Protein AF-Q7P233-F1 (afdb_monomer_lite)

Sequence (84 aa):
MSISLHSAGETAIFTGDAMHSPVQVYHPEWSSAFCREQDGTRASRRWLLDYAYAHKATVFTAHFGASLARVVSREGDGYGGRFL

pLDDT: mean 88.2, std 7.71, range [60.78, 96.88]

InterPro domains:
  IPR036866 Ribonuclease Z/Hydroxyacylglutathione hydrolase-like [G3DSA:3.60.15.10] (1-83)
  IPR036866 Ribonuclease Z/Hydroxyacylglutathione hydrolase-like [SSF56281] (2-68)

Radius of gyration: 11.95 Å; chains: 1; bounding box: 29×24×30 Å

Organism: Chromobacterium violaceum (strain ATCC 12472 / DSM 30191 / JCM 1249 / CCUG 213 / NBRC 12614 / NCIMB 9131 / NCTC 9757 / MK) (NCBI:txid243365)

Secondary structure (DSSP, 8-state):
--EEEEETTEEEEE-GGG-SSTHHHH-TTPPPTT-SSHHHHHHHHHHHHHHHHHTTPEEE-SS-TT-SEEEEEEETTEEEEEE-

Structure (mmCIF, N/CA/C/O backbone):
data_AF-Q7P233-F1
#
_entry.id   AF-Q7P233-F1
#
loop_
_atom_site.group_PDB
_atom_site.id
_atom_site.type_symbol
_atom_site.label_atom_id
_atom_site.label_alt_id
_atom_site.label_comp_id
_atom_site.label_asym_id
_atom_site.label_entity_id
_atom_site.label_seq_id
_atom_site.pdbx_PDB_ins_code
_atom_site.Cartn_x
_atom_site.Cartn_y
_atom_site.Cartn_z
_atom_site.occupancy
_atom_site.B_iso_or_equiv
_atom_site.auth_seq_id
_atom_site.auth_comp_id
_atom_site.auth_asym_id
_atom_site.auth_atom_id
_atom_site.pdbx_PDB_model_num
ATOM 1 N N . MET A 1 1 ? 9.686 -1.637 4.664 1.00 81.56 1 MET A N 1
ATOM 2 C CA . MET A 1 1 ? 9.013 -2.190 5.861 1.00 81.56 1 MET A CA 1
ATOM 3 C C . MET A 1 1 ? 7.661 -1.506 5.994 1.00 81.56 1 MET A C 1
ATOM 5 O O . MET A 1 1 ? 7.609 -0.307 5.751 1.00 81.56 1 MET A O 1
ATOM 9 N N . SER A 1 2 ? 6.602 -2.239 6.340 1.00 91.88 2 SER A N 1
ATOM 10 C CA . SER A 1 2 ? 5.254 -1.702 6.585 1.00 91.88 2 SER A CA 1
ATOM 11 C C . SER A 1 2 ? 4.771 -2.103 7.979 1.00 91.88 2 SER A C 1
ATOM 13 O O . SER A 1 2 ? 5.206 -3.128 8.504 1.00 91.88 2 SER A O 1
ATOM 15 N N . ILE A 1 3 ? 3.872 -1.314 8.568 1.00 94.88 3 ILE A N 1
ATOM 16 C CA . ILE A 1 3 ? 3.278 -1.585 9.887 1.00 94.88 3 ILE A CA 1
ATOM 17 C C . ILE A 1 3 ? 1.766 -1.717 9.721 1.00 94.88 3 ILE A C 1
ATOM 19 O O . ILE A 1 3 ? 1.139 -0.848 9.119 1.00 94.88 3 ILE A O 1
ATOM 23 N N . SER A 1 4 ? 1.186 -2.789 10.264 1.00 95.50 4 SER A N 1
ATOM 24 C CA . SER A 1 4 ? -0.265 -2.971 10.369 1.00 95.50 4 SER A CA 1
ATOM 25 C C . SER A 1 4 ? -0.691 -2.736 11.816 1.00 95.50 4 SER A C 1
ATOM 27 O O . SER A 1 4 ? -0.200 -3.412 12.718 1.00 95.50 4 SER A O 1
ATOM 29 N N . LEU A 1 5 ? -1.608 -1.798 12.032 1.00 96.12 5 LEU A N 1
ATOM 30 C CA . LEU A 1 5 ? -2.251 -1.524 13.313 1.00 96.12 5 LEU A CA 1
ATOM 31 C C . LEU A 1 5 ? -3.684 -2.052 13.263 1.00 96.12 5 LEU A C 1
ATOM 33 O O . LEU A 1 5 ? -4.431 -1.718 12.346 1.00 96.12 5 LEU A O 1
ATOM 37 N N . HIS A 1 6 ? -4.069 -2.843 14.259 1.00 96.88 6 HIS A N 1
ATOM 38 C CA . HIS A 1 6 ? -5.443 -3.295 14.437 1.00 96.88 6 HIS A CA 1
ATOM 39 C C . HIS A 1 6 ? -5.978 -2.772 15.769 1.00 96.88 6 HIS A C 1
ATOM 41 O O . HIS A 1 6 ? -5.338 -2.958 16.805 1.00 96.88 6 HIS A O 1
ATOM 47 N N . SER A 1 7 ? -7.125 -2.096 15.741 1.00 96.75 7 SER A N 1
ATOM 48 C CA . SER A 1 7 ? -7.755 -1.535 16.938 1.00 96.75 7 SER A CA 1
ATOM 49 C C . SER A 1 7 ? -9.253 -1.378 16.721 1.00 96.75 7 SER A C 1
ATOM 51 O O . SER A 1 7 ? -9.678 -0.940 15.657 1.00 96.75 7 SER A O 1
ATOM 53 N N . ALA A 1 8 ? -10.055 -1.730 17.729 1.00 96.19 8 ALA A N 1
ATOM 54 C CA . ALA A 1 8 ? -11.514 -1.594 17.705 1.00 96.19 8 ALA A CA 1
ATOM 55 C C . ALA A 1 8 ? -12.202 -2.194 16.454 1.00 96.19 8 ALA A C 1
ATOM 57 O O . ALA A 1 8 ? -13.207 -1.672 15.987 1.00 96.19 8 ALA A O 1
ATOM 58 N N . GLY A 1 9 ? -11.664 -3.293 15.910 1.00 95.06 9 GLY A N 1
ATOM 59 C CA . GLY A 1 9 ? -12.191 -3.953 14.708 1.00 95.06 9 GLY A CA 1
ATOM 60 C C . GLY A 1 9 ? -11.738 -3.334 13.381 1.00 95.06 9 GLY A C 1
ATOM 61 O O . GLY A 1 9 ? -11.932 -3.950 12.336 1.00 95.06 9 GLY A O 1
ATOM 62 N N . GLU A 1 10 ? -11.063 -2.187 13.416 1.00 95.31 10 GLU A N 1
ATOM 63 C CA . GLU A 1 10 ? -10.541 -1.493 12.243 1.00 95.31 10 GLU A CA 1
ATOM 64 C C . GLU A 1 10 ? -9.061 -1.831 12.016 1.00 95.31 10 GLU A C 1
ATOM 66 O O . GLU A 1 10 ? -8.303 -2.112 12.953 1.00 95.31 10 GLU A O 1
ATOM 71 N N . THR A 1 11 ? -8.630 -1.788 10.753 1.00 96.06 11 THR A N 1
ATOM 72 C CA . THR A 1 11 ? -7.236 -2.048 10.364 1.00 96.06 11 THR A CA 1
ATOM 73 C C . THR A 1 11 ? -6.659 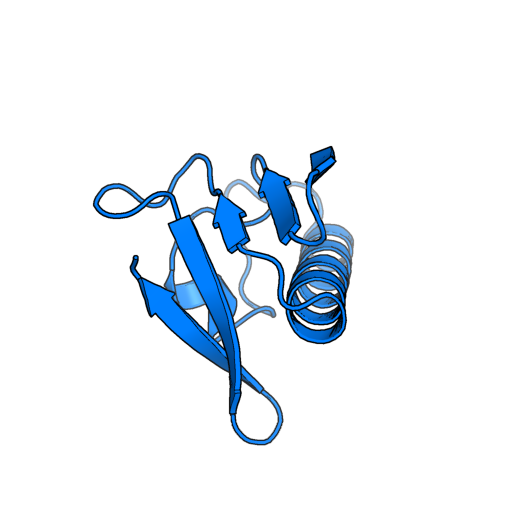-0.846 9.625 1.00 96.06 11 THR A C 1
ATOM 75 O O . THR A 1 11 ? -7.258 -0.342 8.676 1.00 96.06 11 THR A O 1
ATOM 78 N N . ALA A 1 12 ? -5.470 -0.407 10.031 1.00 94.44 12 ALA A N 1
ATOM 79 C CA . ALA A 1 12 ? -4.697 0.633 9.364 1.00 94.44 12 ALA A CA 1
ATOM 80 C C . ALA A 1 12 ? -3.327 0.090 8.947 1.00 94.44 12 ALA A C 1
ATOM 82 O O . ALA A 1 12 ? -2.654 -0.575 9.733 1.00 94.44 12 ALA A O 1
ATOM 83 N N . ILE A 1 13 ? -2.893 0.385 7.723 1.00 95.00 13 ILE A N 1
ATOM 84 C CA . ILE A 1 13 ? -1.586 -0.036 7.201 1.00 95.00 13 ILE A CA 1
ATOM 85 C C . ILE A 1 13 ? -0.767 1.196 6.861 1.00 95.00 13 ILE A C 1
ATOM 87 O O . ILE A 1 13 ? -1.145 1.964 5.985 1.00 95.00 13 ILE A O 1
ATOM 91 N N . PHE A 1 14 ? 0.393 1.335 7.486 1.00 93.75 14 PHE A N 1
ATOM 92 C CA . PHE A 1 14 ? 1.384 2.355 7.165 1.00 93.75 14 PHE A CA 1
ATOM 93 C C . PHE A 1 14 ? 2.407 1.752 6.203 1.00 93.75 14 PHE A C 1
ATOM 95 O O . PHE A 1 14 ? 3.176 0.858 6.571 1.00 93.75 14 PHE A O 1
ATOM 102 N N . THR A 1 15 ? 2.388 2.198 4.948 1.00 92.56 15 THR A N 1
ATOM 103 C CA . THR A 1 15 ? 3.078 1.503 3.848 1.00 92.56 15 THR A CA 1
ATOM 104 C C . THR A 1 15 ? 4.569 1.797 3.756 1.00 92.56 15 THR A C 1
ATOM 106 O O . THR A 1 15 ? 5.286 1.069 3.068 1.00 92.56 15 THR A O 1
ATOM 109 N N . GLY A 1 16 ? 5.030 2.889 4.375 1.00 90.94 16 GLY A N 1
ATOM 110 C CA . GLY A 1 16 ? 6.342 3.463 4.074 1.00 90.94 16 GLY A CA 1
ATOM 111 C C . GLY A 1 16 ? 6.492 3.716 2.568 1.00 90.94 16 GLY A C 1
ATOM 112 O O . GLY A 1 16 ? 5.538 4.141 1.912 1.00 90.94 16 GLY A O 1
ATOM 113 N N . ASP A 1 17 ? 7.650 3.351 2.019 1.00 91.00 17 ASP A N 1
ATOM 114 C CA . ASP A 1 17 ? 8.042 3.606 0.622 1.00 91.00 17 ASP A CA 1
ATOM 115 C C . ASP A 1 17 ? 7.524 2.566 -0.390 1.00 91.00 17 ASP A C 1
ATOM 117 O O . ASP A 1 17 ? 7.969 2.516 -1.537 1.00 91.00 17 ASP A O 1
ATOM 121 N N . ALA A 1 18 ? 6.570 1.709 -0.005 1.00 90.88 18 ALA A N 1
ATOM 122 C CA . ALA A 1 18 ? 6.000 0.724 -0.934 1.00 90.88 18 ALA A CA 1
ATOM 123 C C . ALA A 1 18 ? 5.339 1.384 -2.166 1.00 90.88 18 ALA A C 1
ATOM 125 O O . ALA A 1 18 ? 5.253 0.779 -3.245 1.00 90.88 18 ALA A O 1
ATOM 126 N N . MET A 1 19 ? 4.878 2.631 -2.009 1.00 90.44 19 MET A N 1
ATOM 127 C CA . MET A 1 19 ? 4.262 3.449 -3.052 1.00 90.44 19 MET A CA 1
ATOM 128 C C . MET A 1 19 ? 4.686 4.916 -2.903 1.00 90.44 19 MET A C 1
ATOM 130 O O . MET A 1 19 ? 4.624 5.485 -1.818 1.00 90.44 19 MET A O 1
ATOM 134 N N . HIS A 1 20 ? 5.071 5.522 -4.022 1.00 90.69 20 HIS A N 1
ATOM 135 C CA . HIS A 1 20 ? 5.550 6.899 -4.153 1.00 90.69 20 HIS A CA 1
ATOM 136 C C . HIS A 1 20 ? 4.536 7.805 -4.866 1.00 90.69 20 HIS A C 1
ATOM 138 O O . HIS A 1 20 ? 4.597 9.020 -4.735 1.00 90.69 20 HIS A O 1
ATOM 144 N N . SER A 1 21 ? 3.611 7.228 -5.640 1.00 88.88 21 SER A N 1
ATOM 145 C CA . SER A 1 21 ? 2.559 7.969 -6.342 1.00 88.88 21 SER A CA 1
ATOM 146 C C . SER A 1 21 ? 1.236 7.195 -6.334 1.00 88.88 21 SER A C 1
ATOM 148 O O . SER A 1 21 ? 1.265 5.963 -6.437 1.00 88.88 21 SER A O 1
ATOM 150 N N . PRO A 1 22 ? 0.073 7.879 -6.273 1.00 87.88 22 PRO A N 1
ATOM 151 C CA . PRO A 1 22 ? -1.239 7.238 -6.352 1.00 87.88 22 PRO A CA 1
ATOM 152 C C . PRO A 1 22 ? -1.422 6.338 -7.576 1.00 87.88 22 PRO A C 1
ATOM 154 O O . PRO A 1 22 ? -2.150 5.351 -7.485 1.00 87.88 22 PRO A O 1
ATOM 157 N N . VAL A 1 23 ? -0.730 6.629 -8.687 1.00 89.06 23 VAL A N 1
ATOM 158 C CA . VAL A 1 23 ? -0.783 5.814 -9.914 1.00 89.06 23 VAL A CA 1
ATOM 159 C C . VAL A 1 23 ? -0.384 4.358 -9.671 1.00 89.06 23 VAL A C 1
ATOM 161 O O . VAL A 1 23 ? -0.921 3.465 -10.310 1.00 89.06 23 VAL A O 1
ATOM 164 N N . GLN A 1 24 ? 0.494 4.098 -8.697 1.00 91.62 24 GLN A N 1
ATOM 165 C CA . GLN A 1 24 ? 1.008 2.757 -8.398 1.00 91.62 24 GLN A CA 1
ATOM 166 C C . GLN A 1 24 ? -0.021 1.845 -7.725 1.00 91.62 24 GLN A C 1
ATOM 168 O O . GLN A 1 24 ? 0.274 0.695 -7.422 1.00 91.62 24 GLN A O 1
ATOM 173 N N . VAL A 1 25 ? -1.218 2.353 -7.458 1.00 90.12 25 VAL A N 1
ATOM 174 C CA . VAL A 1 25 ? -2.328 1.551 -6.938 1.00 90.12 25 VAL A CA 1
ATOM 175 C C . VAL A 1 25 ? -3.105 0.982 -8.102 1.00 90.12 25 VAL A C 1
ATOM 177 O O . VAL A 1 25 ? -3.312 -0.221 -8.151 1.00 90.12 25 VAL A O 1
ATOM 180 N N . TYR A 1 26 ? -3.407 1.825 -9.085 1.00 89.62 26 TYR A N 1
ATOM 181 C CA . TYR A 1 26 ? -4.012 1.413 -10.348 1.00 89.62 26 TYR A CA 1
ATOM 182 C C . TYR A 1 26 ? -3.047 0.565 -11.195 1.00 89.62 26 TYR A C 1
ATOM 184 O O . TYR A 1 26 ? -3.468 -0.395 -11.832 1.00 89.62 26 TYR A O 1
ATOM 192 N N . HIS A 1 27 ? -1.747 0.879 -11.133 1.00 91.31 27 HIS A N 1
ATOM 193 C CA . HIS A 1 27 ? -0.658 0.206 -11.850 1.00 91.31 27 HIS A CA 1
ATOM 194 C C . HIS A 1 27 ? 0.414 -0.326 -10.882 1.00 91.31 27 HIS A C 1
ATOM 196 O O . HIS A 1 27 ? 1.515 0.234 -10.772 1.00 91.31 27 HIS A O 1
ATOM 202 N N . PRO A 1 28 ? 0.114 -1.391 -10.115 1.00 91.56 28 PRO A N 1
ATOM 203 C CA . PRO A 1 28 ? 1.028 -1.947 -9.119 1.00 91.56 28 PRO A CA 1
ATOM 204 C C . PRO A 1 28 ? 2.325 -2.514 -9.706 1.00 91.56 28 PRO A C 1
ATOM 206 O O . PRO A 1 28 ? 3.296 -2.692 -8.971 1.00 91.56 28 PRO A O 1
ATOM 209 N N . GLU A 1 29 ? 2.380 -2.744 -11.012 1.00 91.94 29 GLU A N 1
ATOM 210 C CA . GLU A 1 29 ? 3.548 -3.193 -11.763 1.00 91.94 29 GLU A CA 1
ATOM 211 C C . GLU A 1 29 ? 4.558 -2.070 -12.078 1.00 91.94 29 GLU A C 1
ATOM 213 O O . GLU A 1 29 ? 5.701 -2.349 -12.453 1.00 91.94 29 GLU A O 1
ATOM 218 N N . TRP A 1 30 ? 4.198 -0.795 -11.881 1.00 92.06 30 TRP A N 1
ATOM 219 C CA . TRP A 1 30 ? 5.076 0.338 -12.209 1.00 92.06 30 TRP A CA 1
ATOM 220 C C . TRP A 1 30 ? 6.040 0.690 -11.075 1.00 92.06 30 TRP A C 1
ATOM 222 O O . TRP A 1 30 ? 5.640 1.057 -9.970 1.00 92.06 30 TRP A O 1
ATOM 232 N N . SER A 1 31 ? 7.339 0.638 -11.343 1.00 90.81 31 SER A N 1
ATOM 233 C CA . SER A 1 31 ? 8.384 1.038 -10.393 1.00 90.81 31 SER A CA 1
ATOM 234 C C . SER A 1 31 ? 8.734 2.521 -10.540 1.00 90.81 31 SER A C 1
ATOM 236 O O . SER A 1 31 ? 8.543 3.106 -11.603 1.00 90.81 31 SER A O 1
ATOM 238 N N . SER A 1 32 ? 9.251 3.139 -9.476 1.00 87.19 32 SER A N 1
ATOM 239 C CA . SER A 1 32 ? 9.890 4.457 -9.564 1.00 87.19 32 SER A CA 1
ATOM 240 C C . SER A 1 32 ? 11.397 4.294 -9.791 1.00 87.19 32 SER A C 1
ATOM 242 O O . SER A 1 32 ? 11.950 3.216 -9.566 1.00 87.19 32 SER A O 1
ATOM 244 N N . ALA A 1 33 ? 12.082 5.375 -10.172 1.00 87.94 33 ALA A N 1
ATOM 245 C CA . ALA A 1 33 ? 13.547 5.398 -10.264 1.00 87.94 33 ALA A CA 1
ATOM 246 C C . ALA A 1 33 ? 14.248 5.109 -8.917 1.00 87.94 33 ALA A C 1
ATOM 248 O O . ALA A 1 33 ? 15.430 4.783 -8.893 1.00 87.94 33 ALA A O 1
ATOM 249 N N . PHE A 1 34 ? 13.519 5.203 -7.800 1.00 84.12 34 PHE A N 1
ATOM 250 C CA . PHE A 1 34 ? 14.018 4.939 -6.449 1.00 84.12 34 PHE A CA 1
ATOM 251 C C . PHE A 1 34 ? 13.846 3.470 -6.021 1.00 84.12 34 PHE A C 1
ATOM 253 O O . PHE A 1 34 ? 14.333 3.066 -4.965 1.00 84.12 34 PHE A O 1
ATOM 260 N N . CYS A 1 35 ? 13.173 2.642 -6.829 1.00 84.94 35 CYS A N 1
ATOM 261 C CA . CYS A 1 35 ? 13.037 1.212 -6.565 1.00 84.94 35 CYS A CA 1
ATOM 262 C C . CYS A 1 35 ? 14.355 0.489 -6.870 1.00 84.94 35 CYS A C 1
ATOM 264 O O . CYS A 1 35 ? 14.675 0.216 -8.025 1.00 84.94 35 CYS A O 1
ATOM 266 N N . ARG A 1 36 ? 15.103 0.144 -5.817 1.00 81.81 36 ARG A N 1
ATOM 267 C CA . ARG A 1 36 ? 16.414 -0.515 -5.932 1.00 81.81 36 ARG A CA 1
ATOM 268 C C . ARG A 1 36 ? 16.341 -1.930 -6.520 1.00 81.81 36 ARG A C 1
ATOM 270 O O . ARG A 1 36 ? 17.260 -2.351 -7.210 1.00 81.81 36 ARG A O 1
ATOM 277 N N . GLU A 1 37 ? 15.255 -2.651 -6.246 1.00 87.56 37 GLU A N 1
ATOM 278 C CA . GLU A 1 37 ? 14.970 -3.982 -6.788 1.00 87.56 37 GLU A CA 1
ATOM 279 C C . GLU A 1 37 ? 13.539 -4.001 -7.336 1.00 87.56 37 GLU A C 1
ATOM 281 O O . GLU A 1 37 ? 12.566 -3.935 -6.578 1.00 87.56 37 GLU A O 1
ATOM 286 N N . GLN A 1 38 ? 13.399 -4.024 -8.662 1.00 83.38 38 GLN A N 1
ATOM 287 C CA . GLN A 1 38 ? 12.103 -3.777 -9.295 1.00 83.38 38 GLN A CA 1
ATOM 288 C C . GLN A 1 38 ? 11.095 -4.893 -9.017 1.00 83.38 38 GLN A C 1
ATOM 290 O O . GLN A 1 38 ? 9.969 -4.604 -8.614 1.00 83.38 38 GLN A O 1
ATOM 295 N N . ASP A 1 39 ? 11.495 -6.152 -9.176 1.00 88.06 39 ASP A N 1
ATOM 296 C CA . ASP A 1 39 ? 10.570 -7.281 -9.052 1.00 88.06 39 ASP A CA 1
ATOM 297 C C . ASP A 1 39 ? 10.144 -7.511 -7.601 1.00 88.06 39 ASP A C 1
ATOM 299 O O . ASP A 1 39 ? 8.945 -7.617 -7.327 1.00 88.06 39 ASP A O 1
ATOM 303 N N . GLY A 1 40 ? 11.085 -7.442 -6.653 1.00 88.62 40 GLY A N 1
ATOM 304 C CA . GLY A 1 40 ? 10.770 -7.473 -5.223 1.00 88.62 40 GLY A CA 1
ATOM 305 C C . GLY A 1 40 ? 9.832 -6.337 -4.794 1.00 88.62 40 GLY A C 1
ATOM 306 O O . GLY A 1 40 ? 8.903 -6.556 -4.010 1.00 88.62 40 GLY A O 1
ATOM 307 N N . THR A 1 41 ? 9.999 -5.135 -5.359 1.00 89.25 41 THR A N 1
ATOM 308 C CA . THR A 1 41 ? 9.110 -3.998 -5.063 1.00 89.25 41 THR A CA 1
ATOM 309 C C . THR A 1 41 ? 7.696 -4.224 -5.600 1.00 89.25 41 THR A C 1
ATOM 311 O O . THR A 1 41 ? 6.722 -3.985 -4.883 1.00 89.25 41 THR A O 1
ATOM 314 N N . ARG A 1 42 ? 7.567 -4.708 -6.842 1.00 92.31 42 ARG A N 1
ATOM 315 C CA . ARG A 1 42 ? 6.271 -5.022 -7.467 1.00 92.31 42 ARG A CA 1
ATOM 316 C C . ARG A 1 42 ? 5.524 -6.094 -6.678 1.00 92.31 42 ARG A C 1
ATOM 318 O O . ARG A 1 42 ? 4.355 -5.900 -6.343 1.00 92.31 42 ARG A O 1
ATOM 325 N N . ALA A 1 43 ? 6.211 -7.182 -6.327 1.00 92.94 43 ALA A N 1
ATOM 326 C CA . ALA A 1 43 ? 5.637 -8.275 -5.546 1.00 92.94 43 ALA A CA 1
ATOM 327 C C . ALA A 1 43 ? 5.171 -7.796 -4.162 1.00 92.94 43 ALA A C 1
ATOM 329 O O . ALA A 1 43 ? 4.033 -8.050 -3.767 1.00 92.94 43 ALA A O 1
ATOM 330 N N . SER A 1 44 ? 6.010 -7.023 -3.464 1.00 92.44 44 SER A N 1
ATOM 331 C CA . SER A 1 44 ? 5.675 -6.462 -2.147 1.00 92.44 44 SER A CA 1
ATOM 332 C C . SER A 1 44 ? 4.471 -5.523 -2.210 1.00 92.44 44 SER A C 1
ATOM 334 O O . SER A 1 44 ? 3.608 -5.556 -1.333 1.00 92.44 44 SER A O 1
ATOM 336 N N . ARG A 1 45 ? 4.376 -4.697 -3.259 1.00 94.38 45 ARG A N 1
ATOM 337 C CA . ARG A 1 45 ? 3.238 -3.793 -3.455 1.00 94.38 45 ARG A CA 1
ATOM 338 C C . ARG A 1 45 ? 1.950 -4.550 -3.737 1.00 94.38 45 ARG A C 1
ATOM 340 O O . ARG A 1 45 ? 0.931 -4.225 -3.135 1.00 94.38 45 ARG A O 1
ATOM 347 N N . ARG A 1 46 ? 1.992 -5.555 -4.617 1.00 94.06 46 ARG A N 1
ATOM 348 C CA . ARG A 1 46 ? 0.830 -6.405 -4.912 1.00 94.06 46 ARG A CA 1
ATOM 349 C C . ARG A 1 46 ? 0.314 -7.060 -3.635 1.00 94.06 46 ARG A C 1
ATOM 351 O O . ARG A 1 46 ? -0.862 -6.924 -3.317 1.00 94.06 46 ARG A O 1
ATOM 358 N N . TRP A 1 47 ? 1.219 -7.668 -2.870 1.00 94.31 47 TRP A N 1
ATOM 359 C CA . TRP A 1 47 ? 0.891 -8.284 -1.589 1.00 94.31 47 TRP A CA 1
ATOM 360 C C . TRP A 1 47 ? 0.255 -7.286 -0.613 1.00 94.31 47 TRP A C 1
ATOM 362 O O . TRP A 1 47 ? -0.776 -7.584 -0.015 1.00 94.31 47 TRP A O 1
ATOM 372 N N . LEU A 1 48 ? 0.817 -6.079 -0.493 1.00 95.00 48 LEU A N 1
ATOM 373 C CA . LEU A 1 48 ? 0.287 -5.039 0.389 1.00 95.00 48 LEU A CA 1
ATOM 374 C C . LEU A 1 48 ? -1.122 -4.592 -0.020 1.00 95.00 48 LEU A C 1
ATOM 376 O O . LEU A 1 48 ? -1.975 -4.420 0.848 1.00 95.00 48 LEU A O 1
ATOM 380 N N . LEU A 1 49 ? -1.373 -4.398 -1.318 1.00 93.81 49 LEU A N 1
ATOM 381 C CA . LEU A 1 49 ? -2.689 -3.997 -1.828 1.00 93.81 49 LEU A CA 1
ATOM 382 C C . LEU A 1 49 ? -3.731 -5.107 -1.644 1.00 93.81 49 LEU A C 1
ATOM 384 O O . LEU A 1 49 ? -4.859 -4.820 -1.245 1.00 93.81 49 LEU A O 1
ATOM 388 N N . ASP A 1 50 ? -3.347 -6.366 -1.866 1.00 94.88 50 ASP A N 1
ATOM 389 C CA . ASP A 1 50 ? -4.210 -7.523 -1.610 1.00 94.88 50 ASP A CA 1
ATOM 390 C C . ASP A 1 50 ? -4.551 -7.665 -0.126 1.00 94.88 50 ASP A C 1
ATOM 392 O O . ASP A 1 50 ? -5.718 -7.848 0.223 1.00 94.88 50 ASP A O 1
ATOM 396 N N . TYR A 1 51 ? -3.556 -7.518 0.750 1.00 94.12 51 TYR A N 1
ATOM 397 C CA . TYR A 1 51 ? -3.761 -7.532 2.194 1.00 94.12 51 TYR A CA 1
ATOM 398 C C . TYR A 1 51 ? -4.673 -6.376 2.633 1.00 94.12 51 TYR A C 1
ATOM 400 O O . TYR A 1 51 ? -5.635 -6.586 3.370 1.00 94.12 51 TYR A O 1
ATOM 408 N N . ALA A 1 52 ? -4.436 -5.160 2.130 1.00 93.81 52 ALA A N 1
ATOM 409 C CA . ALA A 1 52 ? -5.279 -4.008 2.435 1.00 93.81 52 ALA A CA 1
ATOM 410 C C . ALA A 1 52 ? -6.740 -4.236 2.027 1.00 93.81 52 ALA A C 1
ATOM 412 O O . ALA A 1 52 ? -7.648 -3.961 2.811 1.00 93.81 52 ALA A O 1
ATOM 413 N N . TYR A 1 53 ? -6.967 -4.787 0.834 1.00 93.19 53 TYR A N 1
ATOM 414 C CA . TYR A 1 53 ? -8.305 -5.124 0.360 1.00 93.19 53 TYR A CA 1
ATOM 415 C C . TYR A 1 53 ? -8.972 -6.200 1.232 1.00 93.19 53 TYR A C 1
ATOM 417 O O . TYR A 1 53 ? -10.092 -6.002 1.706 1.00 93.19 53 TYR A O 1
ATOM 425 N N . ALA A 1 54 ? -8.279 -7.315 1.488 1.00 93.88 54 ALA A N 1
ATOM 426 C CA . ALA A 1 54 ? -8.817 -8.439 2.256 1.00 93.88 54 ALA A CA 1
ATOM 427 C C . ALA A 1 54 ? -9.213 -8.043 3.688 1.00 93.88 54 ALA A C 1
ATOM 429 O O . ALA A 1 54 ? -10.222 -8.518 4.210 1.00 93.88 54 ALA A O 1
ATOM 430 N N . HIS A 1 55 ? -8.452 -7.136 4.300 1.00 93.62 55 HIS A N 1
ATOM 431 C CA . HIS A 1 55 ? -8.676 -6.671 5.669 1.00 93.62 55 HIS A CA 1
ATOM 432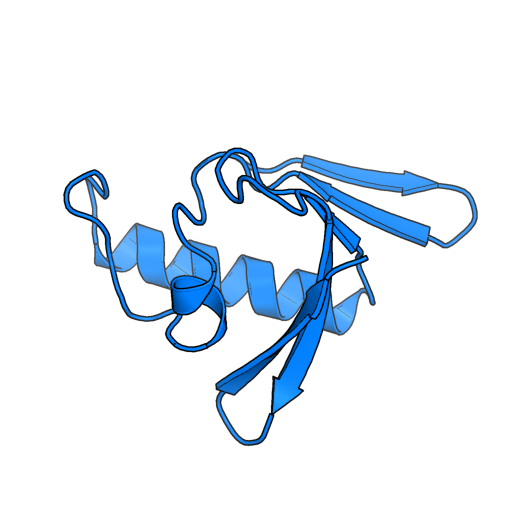 C C . HIS A 1 55 ? -9.494 -5.377 5.763 1.00 93.62 55 HIS A C 1
ATOM 434 O O . HIS A 1 55 ? -9.625 -4.833 6.859 1.00 93.62 55 HIS A O 1
ATOM 440 N N . LYS A 1 56 ? -10.038 -4.877 4.639 1.00 92.75 56 LYS A N 1
ATOM 441 C CA . LYS A 1 56 ? -10.740 -3.580 4.557 1.00 92.75 56 LYS A CA 1
ATOM 442 C C . LYS A 1 56 ? -9.934 -2.450 5.210 1.00 92.75 56 LYS A C 1
ATOM 444 O O . LYS A 1 56 ? -10.481 -1.587 5.890 1.00 92.75 56 LYS A O 1
ATOM 449 N N . ALA A 1 57 ? -8.617 -2.495 5.046 1.00 94.38 57 ALA A N 1
ATOM 450 C CA . ALA A 1 57 ? -7.718 -1.628 5.773 1.00 94.38 57 ALA A CA 1
ATOM 451 C C . ALA A 1 57 ? -7.694 -0.219 5.178 1.00 94.38 57 ALA A C 1
ATOM 453 O O . ALA A 1 57 ? -7.680 -0.033 3.956 1.00 94.38 57 ALA A O 1
ATOM 454 N N . THR A 1 58 ? -7.584 0.776 6.054 1.00 93.38 58 THR A N 1
ATOM 455 C CA . THR A 1 58 ? -7.199 2.126 5.646 1.00 93.38 58 THR A CA 1
ATOM 456 C C . THR A 1 58 ? -5.694 2.161 5.412 1.00 93.38 58 THR A C 1
ATOM 458 O O . THR A 1 58 ? -4.900 1.815 6.287 1.00 93.38 58 THR A O 1
ATOM 461 N N . VAL A 1 59 ? -5.287 2.575 4.219 1.00 92.31 59 VAL A N 1
ATOM 462 C CA . VAL A 1 59 ? -3.885 2.610 3.805 1.00 92.31 59 VAL A CA 1
ATOM 463 C C . VAL A 1 59 ? -3.335 4.017 3.972 1.00 92.31 59 VAL A C 1
ATOM 465 O O . VAL A 1 59 ? -3.823 4.944 3.334 1.00 92.31 59 VAL A O 1
ATOM 468 N N . PHE A 1 60 ? -2.296 4.144 4.792 1.00 91.69 60 PHE A N 1
ATOM 469 C CA . PHE A 1 60 ? -1.534 5.356 5.048 1.00 91.69 60 PHE A CA 1
ATOM 470 C C . PHE A 1 60 ? -0.199 5.315 4.310 1.00 91.69 60 PHE A C 1
ATOM 472 O O . PHE A 1 60 ? 0.638 4.447 4.569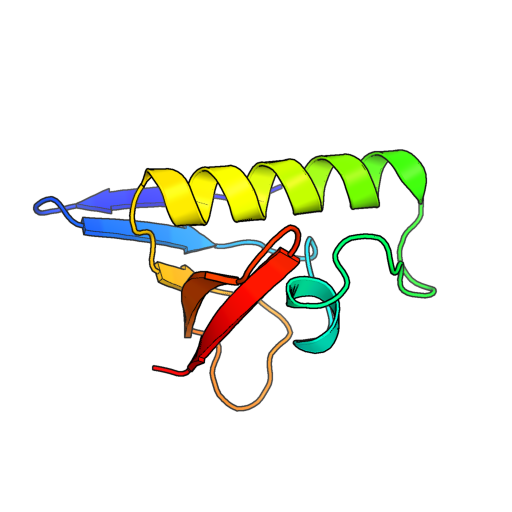 1.00 91.69 60 PHE A O 1
ATOM 479 N N . THR A 1 61 ? 0.021 6.261 3.404 1.00 90.06 61 THR A N 1
ATOM 480 C CA . THR A 1 61 ? 1.255 6.338 2.609 1.00 90.06 61 TH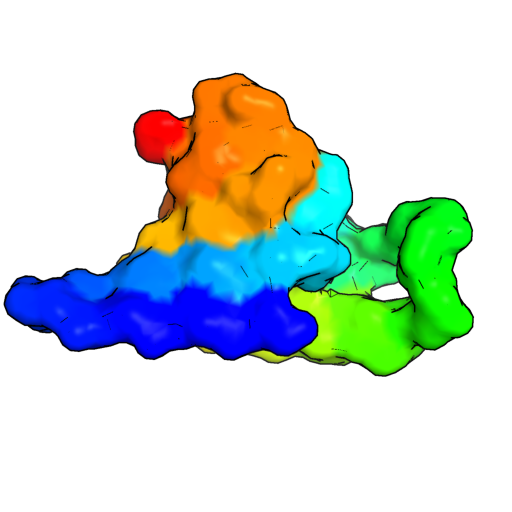R A CA 1
ATOM 481 C C . THR A 1 61 ? 2.133 7.497 3.054 1.00 90.06 61 THR A C 1
ATOM 483 O O . THR A 1 61 ? 1.624 8.508 3.522 1.00 90.06 61 THR A O 1
ATOM 486 N N . ALA A 1 62 ? 3.450 7.364 2.889 1.00 88.62 62 ALA A N 1
ATOM 487 C CA . ALA A 1 62 ? 4.390 8.431 3.235 1.00 88.62 62 ALA A CA 1
ATOM 488 C C . ALA A 1 62 ? 4.446 9.554 2.181 1.00 88.62 62 ALA A C 1
ATOM 490 O O . ALA A 1 62 ? 4.842 10.670 2.499 1.00 88.62 62 ALA A O 1
ATOM 491 N N . HIS A 1 63 ? 4.047 9.263 0.936 1.00 87.94 63 HIS A N 1
ATOM 492 C CA . HIS A 1 63 ? 4.347 10.111 -0.227 1.00 87.94 63 HIS A CA 1
ATOM 493 C C . HIS A 1 63 ? 3.115 10.659 -0.957 1.00 87.94 63 HIS A C 1
ATOM 495 O O . HIS A 1 63 ? 3.264 11.421 -1.911 1.00 87.94 63 HIS A O 1
ATOM 501 N N . PHE A 1 64 ? 1.886 10.294 -0.568 1.00 84.12 64 PHE A N 1
ATOM 502 C CA . PHE A 1 64 ? 0.694 10.825 -1.242 1.00 84.12 64 PHE A CA 1
ATOM 503 C C . PHE A 1 64 ? 0.323 12.173 -0.628 1.00 84.12 64 PHE A C 1
ATOM 505 O O . PHE A 1 64 ? -0.336 12.235 0.403 1.00 84.12 64 PHE A O 1
ATOM 512 N N . GLY A 1 65 ? 0.767 13.256 -1.272 1.00 71.38 65 GLY A N 1
ATOM 513 C CA . GLY A 1 65 ? 0.725 14.610 -0.709 1.00 71.38 65 GLY A CA 1
ATOM 514 C C . GLY A 1 65 ? -0.613 15.042 -0.088 1.00 71.38 65 GLY A C 1
ATOM 515 O O . GLY A 1 65 ? -0.629 15.443 1.068 1.00 71.38 65 GLY A O 1
ATOM 516 N N . ALA A 1 66 ? -1.728 14.976 -0.831 1.00 60.78 66 ALA A N 1
ATOM 517 C CA . ALA A 1 66 ? -3.001 15.600 -0.424 1.00 60.78 66 ALA A CA 1
ATOM 518 C C . ALA A 1 66 ? -3.939 14.702 0.406 1.00 60.78 66 ALA A C 1
ATOM 520 O O . ALA A 1 66 ? -4.939 15.178 0.933 1.00 60.78 66 ALA A O 1
ATOM 521 N N . SER A 1 67 ? -3.654 13.406 0.506 1.00 61.91 67 SER A N 1
ATOM 522 C CA . SER A 1 67 ? -4.453 12.454 1.285 1.00 61.91 67 SER A CA 1
ATOM 523 C C . SER A 1 67 ? -3.592 11.234 1.558 1.00 61.91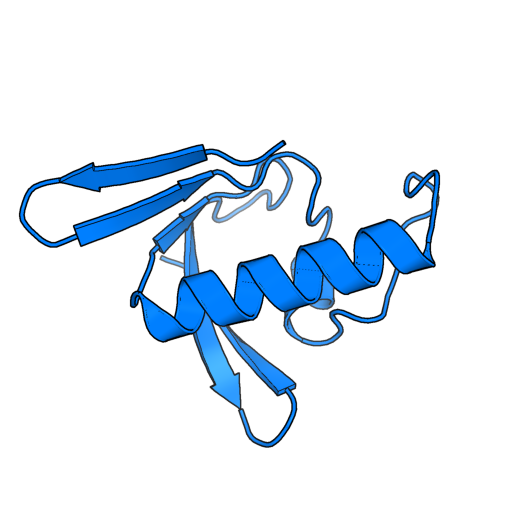 67 SER A C 1
ATOM 525 O O . SER A 1 67 ? -3.420 10.341 0.724 1.00 61.91 67 SER A O 1
ATOM 527 N N . LEU A 1 68 ? -3.011 11.230 2.756 1.00 67.00 68 LEU A N 1
ATOM 528 C CA . LEU A 1 68 ? -2.154 10.143 3.211 1.00 67.00 68 LEU A CA 1
ATOM 529 C C . LEU A 1 68 ? -2.963 8.854 3.369 1.00 67.00 68 LEU A C 1
ATOM 531 O O . LEU A 1 68 ? -2.384 7.787 3.208 1.00 67.00 68 LEU A O 1
ATOM 535 N N . ALA A 1 69 ? -4.272 8.960 3.632 1.00 72.94 69 ALA A N 1
ATOM 536 C CA . ALA A 1 69 ? -5.189 7.859 3.887 1.00 72.94 69 ALA A CA 1
ATOM 537 C C . ALA A 1 69 ? -6.076 7.532 2.673 1.00 72.94 69 ALA A C 1
ATOM 539 O O . ALA A 1 69 ? -6.692 8.413 2.068 1.00 72.94 69 ALA A O 1
ATOM 540 N N . ARG A 1 70 ? -6.184 6.244 2.336 1.00 80.44 70 ARG A N 1
ATOM 541 C CA . ARG A 1 70 ? -7.069 5.757 1.272 1.00 80.44 70 ARG A CA 1
ATOM 542 C C . ARG A 1 70 ? -7.628 4.376 1.590 1.00 80.44 70 ARG A C 1
ATOM 544 O O . ARG A 1 70 ? -6.918 3.534 2.132 1.00 80.44 70 ARG A O 1
ATOM 551 N N . VAL A 1 71 ? -8.857 4.108 1.157 1.00 78.75 71 VAL A N 1
ATOM 552 C CA . VAL A 1 71 ? -9.409 2.743 1.121 1.00 78.75 71 VAL A CA 1
ATOM 553 C C . VAL A 1 71 ? -9.119 2.124 -0.243 1.00 78.75 71 VAL A C 1
ATOM 555 O O . VAL A 1 71 ? -9.393 2.748 -1.269 1.00 78.75 71 VAL A O 1
ATOM 558 N N . VAL A 1 72 ? -8.546 0.920 -0.255 1.00 83.56 72 VAL A N 1
ATOM 559 C CA . VAL A 1 72 ? -8.247 0.163 -1.483 1.00 83.56 72 VAL A CA 1
ATOM 560 C C . VAL A 1 72 ? -9.441 -0.716 -1.853 1.00 83.56 72 VAL A C 1
ATOM 562 O O . VAL A 1 72 ? -9.988 -1.421 -1.005 1.00 83.56 72 VAL A O 1
ATOM 565 N N . SER A 1 73 ? -9.829 -0.692 -3.125 1.00 85.06 73 SER A N 1
ATOM 566 C CA . SER A 1 73 ? -10.869 -1.545 -3.712 1.00 85.06 73 SER A CA 1
ATOM 567 C C . SER A 1 73 ? -10.284 -2.421 -4.822 1.00 85.06 73 SER A C 1
ATOM 569 O O . SER A 1 73 ? -9.209 -2.139 -5.349 1.00 85.06 73 SER A O 1
ATOM 571 N N . ARG A 1 74 ? -10.999 -3.488 -5.197 1.00 87.50 74 ARG A N 1
ATOM 572 C CA . ARG A 1 74 ? -10.746 -4.217 -6.448 1.00 87.50 74 ARG A CA 1
ATOM 573 C C . ARG A 1 74 ? -11.612 -3.645 -7.562 1.00 87.50 74 ARG A C 1
ATOM 575 O O . ARG A 1 74 ? -12.804 -3.430 -7.352 1.00 87.50 74 ARG A O 1
ATOM 582 N N . GLU A 1 75 ? -11.013 -3.453 -8.731 1.00 84.62 75 GLU A N 1
ATOM 583 C CA . GLU A 1 75 ? -11.684 -2.992 -9.949 1.00 84.62 75 GLU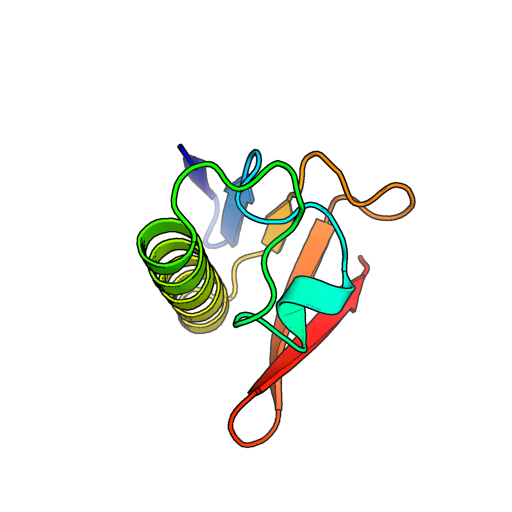 A CA 1
ATOM 584 C C . GLU A 1 75 ? -11.253 -3.894 -11.113 1.00 84.62 75 GLU A C 1
ATOM 586 O O . GLU A 1 75 ? -10.137 -3.786 -11.619 1.00 84.62 75 GLU A O 1
ATOM 591 N N . GLY A 1 76 ? -12.114 -4.846 -11.491 1.00 83.94 76 GLY A N 1
ATOM 592 C CA . GLY A 1 76 ? -11.752 -5.913 -12.432 1.00 83.94 76 GLY A CA 1
ATOM 593 C C . GLY A 1 76 ? -10.548 -6.722 -11.933 1.00 83.94 76 GLY A C 1
ATOM 594 O O . GLY A 1 76 ? -10.543 -7.195 -10.795 1.00 83.94 76 GLY A O 1
ATOM 595 N N . ASP A 1 77 ? -9.514 -6.828 -12.771 1.00 80.62 77 ASP A N 1
ATOM 596 C CA . ASP A 1 77 ? -8.242 -7.494 -12.441 1.00 80.62 77 ASP A CA 1
ATOM 597 C C . ASP A 1 77 ? -7.219 -6.567 -11.738 1.00 80.62 77 ASP A C 1
ATOM 599 O O . ASP A 1 77 ? -6.114 -6.996 -11.367 1.00 80.62 77 ASP A O 1
ATOM 603 N N . GLY A 1 78 ? -7.580 -5.293 -11.550 1.00 83.44 78 GLY A N 1
ATOM 604 C CA . GLY A 1 78 ? -6.754 -4.244 -10.955 1.00 83.44 78 GLY A CA 1
ATOM 605 C C . GLY A 1 78 ? -7.242 -3.769 -9.584 1.00 83.44 78 GLY A C 1
ATOM 606 O O . GLY A 1 78 ? -8.087 -4.394 -8.932 1.00 83.44 78 GLY A O 1
ATOM 607 N N . TYR A 1 79 ? -6.694 -2.636 -9.142 1.00 88.00 79 TYR A N 1
ATOM 608 C CA . TYR A 1 79 ? -7.092 -1.979 -7.899 1.00 88.00 79 TYR A CA 1
ATOM 609 C C . TYR A 1 79 ? -7.591 -0.567 -8.161 1.00 88.00 79 TYR A C 1
ATOM 611 O O . TYR A 1 79 ? -7.065 0.146 -9.014 1.00 88.00 79 TYR A O 1
ATOM 619 N N . GLY A 1 80 ? -8.556 -0.160 -7.349 1.00 84.75 80 GLY A N 1
ATOM 620 C CA . GLY A 1 80 ? -8.999 1.215 -7.222 1.00 84.75 80 GLY A CA 1
ATOM 621 C C . GLY A 1 80 ? -8.773 1.738 -5.811 1.00 84.75 80 GLY A C 1
ATOM 622 O O . GLY A 1 80 ? -8.207 1.073 -4.932 1.00 84.75 80 GLY A O 1
ATOM 623 N N . GLY A 1 81 ? -9.241 2.952 -5.566 1.00 79.56 81 GLY A N 1
ATOM 624 C CA . GLY A 1 81 ? -9.333 3.458 -4.210 1.00 79.56 81 GLY A CA 1
ATOM 625 C C . GLY A 1 81 ? -9.890 4.865 -4.139 1.00 79.56 81 GLY A C 1
ATOM 626 O O . GLY A 1 81 ? -9.819 5.635 -5.093 1.00 79.56 81 GLY A O 1
ATOM 627 N N . ARG A 1 82 ? -10.415 5.215 -2.967 1.00 80.75 82 ARG A N 1
ATOM 628 C CA . ARG A 1 82 ? -10.965 6.546 -2.698 1.00 80.75 82 ARG A CA 1
ATOM 629 C C . ARG A 1 82 ? -10.226 7.191 -1.540 1.00 80.75 82 ARG A C 1
ATOM 631 O O . ARG A 1 82 ? -10.093 6.569 -0.482 1.00 80.75 82 ARG A O 1
ATOM 638 N N . PHE A 1 83 ? -9.732 8.406 -1.765 1.00 76.94 83 PHE A N 1
ATOM 639 C CA . PHE A 1 83 ? -9.114 9.219 -0.721 1.00 76.94 83 PHE A CA 1
ATOM 640 C C . PHE A 1 83 ? -10.123 9.501 0.394 1.00 76.94 83 PHE A C 1
ATOM 642 O O . PHE A 1 83 ? -11.319 9.650 0.121 1.00 76.94 83 PHE A O 1
ATOM 649 N N . LEU A 1 84 ? -9.634 9.494 1.632 1.00 65.56 84 LEU A N 1
ATOM 650 C CA . LEU A 1 84 ? -10.406 9.867 2.814 1.00 65.56 84 LEU A CA 1
ATOM 651 C C . LEU A 1 84 ? -10.198 11.344 3.146 1.00 65.56 84 LEU A C 1
ATOM 653 O O . LEU A 1 84 ? -9.060 11.828 2.941 1.00 65.56 84 LEU A O 1
#

Foldseek 3Di:
DKDWDDDPLAIAIEPEVLDQEPVCQQVLQDDDPPPPDRVVSSVSNVVVLVVQAVSQHWYAYPHYPPARTWGWDDDPPGIDIDGD